Protein AF-A0A5C6SFM3-F1 (afdb_monomer_lite)

Secondary structure (DSSP, 8-state):
-PPPP--------HHHHHHHHHHTT-----------------------SS-HHHHHHHHHHHHHHHHHHT--TTGGG-HHHHHHHHHH-HHHHHHS--SHHHHHHHHHHHHHHHHHHHHHHHHH-SSPPPPP---

Organism: Fusarium oxysporum f. sp. cubense (NCBI:txid61366)

pLDDT: mean 79.09, std 18.65, range [34.69, 97.44]

Foldseek 3Di:
DDDDDDDDDDDDDPVVVVVVVVVVVDDDDDDDDDDPPPDPPDPPPPDQPDDPVNLLVVLVVVLVVCVVVVHQLCPCVDPVNLVVVCVVPVSSSVSQPSHSVSNVVSVVVVVVVVVVVVVVVVVPDPDDDDDDDDD

Structure (mmCIF, N/CA/C/O backbone):
data_AF-A0A5C6SFM3-F1
#
_entry.id   AF-A0A5C6SFM3-F1
#
loop_
_atom_site.group_PDB
_atom_site.id
_atom_site.type_symbol
_atom_site.label_atom_id
_atom_site.label_alt_id
_atom_site.label_comp_id
_atom_site.label_asym_id
_atom_site.label_entity_id
_atom_site.label_seq_id
_atom_site.pdbx_PDB_ins_code
_atom_site.Cartn_x
_atom_site.Cartn_y
_atom_site.Cartn_z
_atom_site.occupancy
_atom_site.B_iso_or_equiv
_atom_site.auth_seq_id
_atom_site.auth_comp_id
_atom_site.auth_asym_id
_atom_site.auth_atom_id
_atom_site.pdbx_PDB_model_num
ATOM 1 N N . GLY A 1 1 ? 65.858 -1.683 42.521 1.00 52.47 1 GLY A N 1
ATOM 2 C CA . GLY A 1 1 ? 65.578 -1.361 41.111 1.00 52.47 1 GLY A CA 1
ATOM 3 C C . GLY A 1 1 ? 64.883 -0.024 41.072 1.00 52.47 1 GLY A C 1
ATOM 4 O O . GLY A 1 1 ? 63.931 0.146 41.820 1.00 52.47 1 GLY A O 1
ATOM 5 N N . GLN A 1 2 ? 65.410 0.934 40.312 1.00 49.50 2 GLN A N 1
ATOM 6 C CA . GLN A 1 2 ? 64.756 2.230 40.102 1.00 49.50 2 GLN A CA 1
ATOM 7 C C . GLN A 1 2 ? 63.656 2.111 39.032 1.00 49.50 2 GLN A C 1
ATOM 9 O O . GLN A 1 2 ? 63.762 1.231 38.178 1.00 49.50 2 GLN A O 1
ATOM 14 N N . PRO A 1 3 ? 62.614 2.961 39.063 1.00 57.50 3 PRO A N 1
ATOM 15 C CA . PRO A 1 3 ? 61.605 2.991 38.013 1.00 57.50 3 PRO A CA 1
ATOM 16 C C . PRO A 1 3 ? 62.142 3.745 36.786 1.00 57.50 3 PRO A C 1
ATOM 18 O O . PRO A 1 3 ? 62.547 4.901 36.897 1.00 57.50 3 PRO A O 1
ATOM 21 N N . GLU A 1 4 ? 62.142 3.096 35.620 1.00 62.97 4 GLU A N 1
ATOM 22 C CA . GLU A 1 4 ? 62.353 3.765 34.332 1.00 62.97 4 GLU A CA 1
ATOM 23 C C . GLU A 1 4 ? 61.055 4.446 33.886 1.00 62.97 4 GLU A C 1
ATOM 25 O O . GLU A 1 4 ? 59.983 3.838 33.876 1.00 62.97 4 GLU A O 1
ATOM 30 N N . PHE A 1 5 ? 61.149 5.721 33.512 1.00 66.62 5 PHE A N 1
ATOM 31 C CA . PHE A 1 5 ? 60.044 6.458 32.912 1.00 66.62 5 PHE A CA 1
ATOM 32 C C . PHE A 1 5 ? 60.119 6.333 31.390 1.00 66.62 5 PHE A C 1
ATOM 34 O O . PHE A 1 5 ? 61.117 6.712 30.781 1.00 66.62 5 PHE A O 1
ATOM 41 N N . PHE A 1 6 ? 59.046 5.843 30.770 1.00 68.88 6 PHE A N 1
ATOM 42 C CA . PHE A 1 6 ? 58.914 5.828 29.317 1.00 68.88 6 PHE A CA 1
ATOM 43 C C . PHE A 1 6 ? 58.485 7.211 28.820 1.00 68.88 6 PHE A C 1
ATOM 45 O O . PHE A 1 6 ? 57.385 7.682 29.115 1.00 68.88 6 PHE A O 1
ATOM 52 N N . THR A 1 7 ? 59.349 7.865 28.050 1.00 62.75 7 THR A N 1
ATOM 53 C CA . THR A 1 7 ? 59.036 9.104 27.333 1.00 62.75 7 THR A CA 1
ATOM 54 C C . THR A 1 7 ? 58.326 8.778 26.022 1.00 62.75 7 THR A C 1
ATOM 56 O O . THR A 1 7 ? 58.901 8.187 25.111 1.00 62.75 7 THR A O 1
ATOM 59 N N . ALA A 1 8 ? 57.061 9.182 25.906 1.00 62.22 8 ALA A N 1
ATOM 60 C CA . ALA A 1 8 ? 56.342 9.149 24.638 1.00 62.22 8 ALA A CA 1
ATOM 61 C C . ALA A 1 8 ? 56.756 10.358 23.783 1.00 62.22 8 ALA A C 1
ATOM 63 O O . ALA A 1 8 ? 56.527 11.506 24.165 1.00 62.22 8 ALA A O 1
ATOM 64 N N . ALA A 1 9 ? 57.369 10.104 22.626 1.00 63.47 9 ALA A N 1
ATOM 65 C CA . ALA A 1 9 ? 57.640 11.131 21.626 1.00 63.47 9 ALA A CA 1
ATOM 66 C C . ALA A 1 9 ? 56.370 11.394 20.803 1.00 63.47 9 ALA A C 1
ATOM 68 O O . ALA A 1 9 ? 55.788 10.469 20.235 1.00 63.47 9 ALA A O 1
ATOM 69 N N . ALA A 1 10 ? 55.935 12.654 20.739 1.00 60.00 10 ALA A N 1
ATOM 70 C CA . ALA A 1 10 ? 54.785 13.051 19.938 1.00 60.00 10 ALA A CA 1
ATOM 71 C C . ALA A 1 10 ? 55.095 12.862 18.444 1.00 60.00 10 ALA A C 1
ATOM 73 O O . ALA A 1 10 ? 55.944 13.550 17.877 1.00 60.00 10 ALA A O 1
ATOM 74 N N . THR A 1 11 ? 54.406 11.924 17.797 1.00 67.81 11 THR A N 1
ATOM 75 C CA . THR A 1 11 ? 54.419 11.801 16.340 1.00 67.81 11 THR A CA 1
ATOM 76 C C . THR A 1 11 ? 53.655 12.980 15.740 1.00 67.81 11 THR A C 1
ATOM 78 O O . THR A 1 11 ? 52.544 13.266 16.177 1.00 67.81 11 THR A O 1
ATOM 81 N N . SER A 1 12 ? 54.295 13.654 14.781 1.00 64.31 12 SER A N 1
ATOM 82 C CA . SER A 1 12 ? 53.853 14.808 13.980 1.00 64.31 12 SER A CA 1
ATOM 83 C C . SER A 1 12 ? 52.350 15.145 14.012 1.00 64.31 12 SER A C 1
ATOM 85 O O . SER A 1 12 ? 51.487 14.303 13.762 1.00 64.31 12 SER A O 1
ATOM 87 N N . SER A 1 13 ? 52.055 16.420 14.281 1.00 63.88 13 SER A N 1
ATOM 88 C CA . SER A 1 13 ? 50.698 16.967 14.339 1.00 63.88 13 SER A CA 1
ATOM 89 C C . SER A 1 13 ? 50.011 16.911 12.972 1.00 63.88 13 SER A C 1
ATOM 91 O O . SER A 1 13 ? 50.638 17.110 11.932 1.00 63.88 13 SER A O 1
ATOM 93 N N . ALA A 1 14 ? 48.686 16.738 12.957 1.00 59.22 14 ALA A N 1
ATOM 94 C CA . ALA A 1 14 ? 47.879 16.790 11.734 1.00 59.22 14 ALA A CA 1
ATOM 95 C C . ALA A 1 14 ? 48.112 18.081 10.919 1.00 59.22 14 ALA A C 1
ATOM 97 O O . ALA A 1 14 ? 48.037 18.065 9.692 1.00 59.22 14 ALA A O 1
ATOM 98 N N . ALA A 1 15 ? 48.450 19.186 11.591 1.00 63.50 15 ALA A N 1
ATOM 99 C CA . ALA A 1 15 ? 48.779 20.454 10.946 1.00 63.50 15 ALA A CA 1
ATOM 100 C C . ALA A 1 15 ? 50.072 20.390 10.109 1.00 63.50 15 ALA A C 1
ATOM 102 O O . ALA A 1 15 ? 50.134 21.006 9.046 1.00 63.50 15 ALA A O 1
ATOM 103 N N . ASP A 1 16 ? 51.072 19.622 10.544 1.00 65.00 16 ASP A N 1
ATOM 104 C CA . ASP A 1 16 ? 52.325 19.437 9.800 1.00 65.00 16 ASP A CA 1
ATOM 105 C C . ASP A 1 16 ? 52.098 18.552 8.570 1.00 65.00 16 ASP A C 1
ATOM 107 O O . ASP A 1 16 ? 52.638 18.810 7.494 1.00 65.00 16 ASP A O 1
ATOM 111 N N . HIS A 1 17 ? 51.218 17.553 8.694 1.00 61.62 17 HIS A N 1
ATOM 112 C CA . HIS A 1 17 ? 50.802 16.716 7.571 1.00 61.62 17 HIS A CA 1
ATOM 113 C C . HIS A 1 17 ? 50.081 17.522 6.480 1.00 61.62 17 HIS A C 1
ATOM 115 O O . HIS A 1 17 ? 50.321 17.301 5.294 1.00 61.62 17 HIS A O 1
ATOM 121 N N . LEU A 1 18 ? 49.237 18.484 6.870 1.00 68.56 18 LEU A N 1
ATOM 122 C CA . LEU A 1 18 ? 48.566 19.394 5.937 1.00 68.56 18 LEU A CA 1
ATOM 123 C C . LEU A 1 18 ? 49.549 20.358 5.263 1.00 68.56 18 LEU A C 1
ATOM 125 O O . LEU A 1 18 ? 49.432 20.605 4.062 1.00 68.56 18 LEU A O 1
ATOM 129 N N . ARG A 1 19 ? 50.541 20.863 6.009 1.00 66.00 19 ARG A N 1
ATOM 130 C CA . ARG A 1 19 ? 51.577 21.75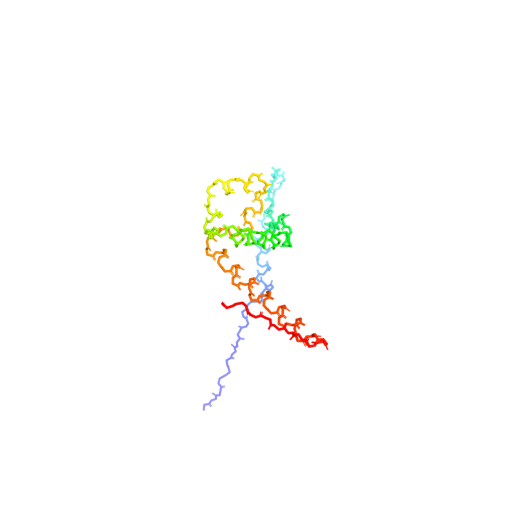1 5.464 1.00 66.00 19 ARG A CA 1
ATOM 131 C C . ARG A 1 19 ? 52.446 21.041 4.428 1.00 66.00 19 ARG A C 1
ATOM 133 O O . ARG A 1 19 ? 52.650 21.584 3.350 1.00 66.00 19 ARG A O 1
ATOM 140 N N . LYS A 1 20 ? 52.826 19.784 4.685 1.00 62.25 20 LYS A N 1
ATOM 141 C CA . LYS A 1 20 ? 53.573 18.949 3.730 1.00 62.25 20 LYS A CA 1
ATOM 142 C C . LYS A 1 20 ? 52.827 18.742 2.405 1.00 62.25 20 LYS A C 1
ATOM 144 O O . LYS A 1 20 ? 53.458 18.744 1.353 1.00 62.25 20 LYS A O 1
ATOM 149 N N . ILE A 1 21 ? 51.500 18.588 2.439 1.00 62.50 21 ILE A N 1
ATOM 150 C CA . ILE A 1 21 ? 50.684 18.450 1.219 1.00 62.50 21 ILE A CA 1
ATOM 151 C C . ILE A 1 21 ? 50.720 19.752 0.406 1.00 62.50 21 ILE A C 1
ATOM 153 O O . ILE A 1 21 ? 50.940 19.716 -0.805 1.00 62.50 21 ILE A O 1
ATOM 157 N N . PHE A 1 22 ? 50.579 20.904 1.065 1.00 57.00 22 PHE A N 1
ATOM 158 C CA . PHE A 1 22 ? 50.581 22.201 0.385 1.00 57.00 22 PHE A CA 1
ATOM 159 C C . PHE A 1 22 ? 51.966 22.625 -0.124 1.00 57.00 22 PHE A C 1
ATOM 161 O O . PHE A 1 22 ? 52.074 23.075 -1.260 1.00 57.00 22 PHE A O 1
ATOM 168 N N . GLU A 1 23 ? 53.030 22.425 0.654 1.00 52.78 23 GLU A N 1
ATOM 169 C CA . GLU A 1 23 ? 54.399 22.787 0.253 1.00 52.78 23 GLU A CA 1
ATOM 170 C C . GLU A 1 23 ? 54.939 21.873 -0.858 1.00 52.78 23 GLU A C 1
ATOM 172 O O . GLU A 1 23 ? 55.652 22.341 -1.741 1.00 52.78 23 GLU A O 1
ATOM 177 N N . SER A 1 24 ? 54.519 20.599 -0.912 1.00 51.88 24 SER A N 1
ATOM 178 C CA . SER A 1 24 ? 54.851 19.711 -2.044 1.00 51.88 24 SER A CA 1
ATOM 179 C C . SER A 1 24 ? 54.226 20.139 -3.380 1.00 51.88 24 SER A C 1
ATOM 181 O O . SER A 1 24 ? 54.611 19.623 -4.426 1.00 51.88 24 SER A O 1
ATOM 183 N N . SER A 1 25 ? 53.289 21.093 -3.352 1.00 54.66 25 SER A N 1
ATOM 184 C CA . SER A 1 25 ? 52.603 21.624 -4.535 1.00 54.66 25 SER A CA 1
ATOM 185 C C . SER A 1 25 ? 53.220 22.928 -5.057 1.00 54.66 25 SER A C 1
ATOM 187 O O . SER A 1 25 ? 52.735 23.468 -6.048 1.00 54.66 25 SER A O 1
ATOM 189 N N . GLN A 1 26 ? 54.253 23.466 -4.396 1.00 52.69 26 GLN A N 1
ATOM 190 C CA . GLN A 1 26 ? 54.813 24.779 -4.716 1.00 52.69 26 GLN A CA 1
ATOM 191 C C . GLN A 1 26 ? 56.313 24.672 -5.012 1.00 52.69 26 GLN A C 1
ATOM 193 O O . GLN A 1 26 ? 57.168 25.040 -4.213 1.00 52.69 26 GLN A O 1
ATOM 198 N N . GLY A 1 27 ? 56.626 24.142 -6.192 1.00 41.50 27 GLY A N 1
ATOM 199 C CA . GLY A 1 27 ? 57.984 24.088 -6.717 1.00 41.50 27 GLY A CA 1
ATOM 200 C C . GLY A 1 27 ? 57.986 24.002 -8.238 1.00 41.50 27 GLY A C 1
ATOM 201 O O . GLY A 1 27 ? 57.860 22.906 -8.772 1.00 41.50 27 GLY A O 1
ATOM 202 N N . ALA A 1 28 ? 58.153 25.169 -8.871 1.00 38.28 28 ALA A N 1
ATOM 203 C CA . ALA A 1 28 ? 58.719 25.453 -10.199 1.00 38.28 28 ALA A CA 1
ATOM 204 C C . ALA A 1 28 ? 57.827 26.366 -11.062 1.00 38.28 28 ALA A C 1
ATOM 206 O O . ALA A 1 28 ? 56.743 25.991 -11.502 1.00 38.28 28 ALA A O 1
ATOM 207 N N . ASP A 1 29 ? 58.348 27.574 -11.285 1.00 45.06 29 ASP A N 1
ATOM 208 C CA . ASP A 1 29 ? 57.948 28.570 -12.279 1.00 45.06 29 ASP A CA 1
ATOM 209 C C . ASP A 1 29 ? 57.758 27.988 -13.692 1.00 45.06 29 ASP A C 1
ATOM 211 O O . ASP A 1 29 ? 58.561 27.151 -14.113 1.00 45.06 29 ASP A O 1
ATOM 215 N N . THR A 1 30 ? 56.773 28.505 -14.451 1.00 34.69 30 THR A N 1
ATOM 216 C CA . THR A 1 30 ? 56.885 29.071 -15.829 1.00 34.69 30 THR A CA 1
ATOM 217 C C . THR A 1 30 ? 55.530 29.047 -16.582 1.00 34.69 30 THR A C 1
ATOM 219 O O . THR A 1 30 ? 55.049 27.984 -16.951 1.00 34.69 30 THR A O 1
ATOM 222 N N . ASP A 1 31 ? 54.987 30.254 -16.820 1.00 34.69 31 ASP A N 1
ATOM 223 C CA . ASP A 1 31 ? 54.092 30.773 -17.894 1.00 34.69 31 ASP A CA 1
ATOM 224 C C . ASP A 1 31 ? 52.707 30.139 -18.250 1.00 34.69 31 ASP A C 1
ATOM 226 O O . ASP A 1 31 ? 52.524 28.923 -18.209 1.00 34.69 31 ASP A O 1
ATOM 230 N N . PRO A 1 32 ? 51.690 30.959 -18.630 1.00 48.00 32 PRO A N 1
ATOM 231 C CA . PRO A 1 32 ? 50.286 30.564 -18.691 1.00 48.00 32 PRO A CA 1
ATOM 232 C C . PRO A 1 32 ? 49.900 30.034 -20.077 1.00 48.00 32 PRO A C 1
ATOM 234 O O . PRO A 1 32 ? 49.720 30.796 -21.025 1.00 48.00 32 PRO A O 1
ATOM 237 N N . SER A 1 33 ? 49.681 28.725 -20.185 1.00 38.22 33 SER A N 1
ATOM 238 C CA . SER A 1 33 ? 49.010 28.134 -21.344 1.00 38.22 33 SER A CA 1
ATOM 239 C C . SER A 1 33 ? 47.623 27.653 -20.947 1.00 38.22 33 SER A C 1
ATOM 241 O O . SER A 1 33 ? 47.442 26.898 -19.997 1.00 38.22 33 SER A O 1
ATOM 243 N N . THR A 1 34 ? 46.652 28.156 -21.694 1.00 49.81 34 THR A N 1
ATOM 244 C CA . THR A 1 34 ? 45.222 27.884 -21.657 1.00 49.81 34 THR A CA 1
ATOM 245 C C . THR A 1 34 ? 44.944 26.385 -21.592 1.00 49.81 34 THR A C 1
ATOM 247 O O . THR A 1 34 ? 45.192 25.679 -22.564 1.00 49.81 34 THR A O 1
ATOM 250 N N . ASP A 1 35 ? 44.392 25.903 -20.481 1.00 37.75 35 ASP A N 1
ATOM 251 C CA . ASP A 1 35 ? 43.637 24.655 -20.500 1.00 37.75 35 ASP A CA 1
ATOM 252 C C . ASP A 1 35 ? 42.536 24.704 -19.439 1.00 37.75 35 ASP A C 1
ATOM 254 O O . ASP A 1 35 ? 42.784 24.899 -18.244 1.00 37.75 35 ASP A O 1
ATOM 258 N N . GLU A 1 36 ? 41.298 24.590 -19.913 1.00 49.78 36 GLU A N 1
ATOM 259 C CA . GLU A 1 36 ? 40.065 24.502 -19.134 1.00 49.78 36 GLU A CA 1
ATOM 260 C C . GLU A 1 36 ? 40.107 23.211 -18.305 1.00 49.78 36 GLU A C 1
ATOM 262 O O . GLU A 1 36 ? 39.493 22.200 -18.637 1.00 49.78 36 GLU A O 1
ATOM 267 N N . THR A 1 37 ? 40.875 23.221 -17.215 1.00 46.78 37 THR A N 1
ATOM 268 C CA . THR A 1 37 ? 40.974 22.073 -16.318 1.00 46.78 37 THR A CA 1
ATOM 269 C C . THR A 1 37 ? 39.642 21.934 -15.591 1.00 46.78 37 THR A C 1
ATOM 271 O O . THR A 1 37 ? 39.342 22.666 -14.640 1.00 46.78 37 THR A O 1
ATOM 274 N N . GLU A 1 38 ? 38.827 20.993 -16.073 1.00 50.75 38 GLU A N 1
ATOM 275 C CA . GLU A 1 38 ? 37.598 20.522 -15.449 1.00 50.75 38 GLU A CA 1
ATOM 276 C C . GLU A 1 38 ? 37.826 20.295 -13.953 1.00 50.75 38 GLU A C 1
ATOM 278 O O . GLU A 1 38 ? 38.375 19.289 -13.501 1.00 50.75 38 GLU A O 1
ATOM 283 N N . ARG A 1 39 ? 37.360 21.251 -13.146 1.00 55.56 39 ARG A N 1
ATOM 284 C CA . ARG A 1 39 ? 37.243 21.058 -11.704 1.00 55.56 39 ARG A CA 1
ATOM 285 C C . ARG A 1 39 ? 36.366 19.823 -11.488 1.00 55.56 39 ARG A C 1
ATOM 287 O O . ARG A 1 39 ? 35.266 19.787 -12.052 1.00 55.56 39 ARG A O 1
ATOM 294 N N . PRO A 1 40 ? 36.765 18.851 -10.649 1.00 50.00 40 PRO A N 1
ATOM 295 C CA . PRO A 1 40 ? 35.921 17.708 -10.347 1.00 50.00 40 PRO A CA 1
ATOM 296 C C . PRO A 1 40 ? 34.638 18.228 -9.696 1.00 50.00 40 PRO A C 1
ATOM 298 O O . PRO A 1 40 ? 34.614 18.633 -8.530 1.00 50.00 40 PRO A O 1
ATOM 301 N N . LYS A 1 41 ? 33.558 18.279 -10.487 1.00 54.56 41 LYS A N 1
ATOM 302 C CA . LYS A 1 41 ? 32.221 18.637 -10.020 1.00 54.56 41 LYS A CA 1
ATOM 303 C C . LYS A 1 41 ? 31.891 17.676 -8.887 1.00 54.56 41 LYS A C 1
ATOM 305 O O . LYS A 1 41 ? 31.725 16.477 -9.107 1.00 54.56 41 LYS A O 1
ATOM 310 N N . ARG A 1 42 ? 31.811 18.207 -7.661 1.00 60.09 42 ARG A N 1
ATOM 311 C CA . ARG A 1 42 ? 31.281 17.489 -6.496 1.0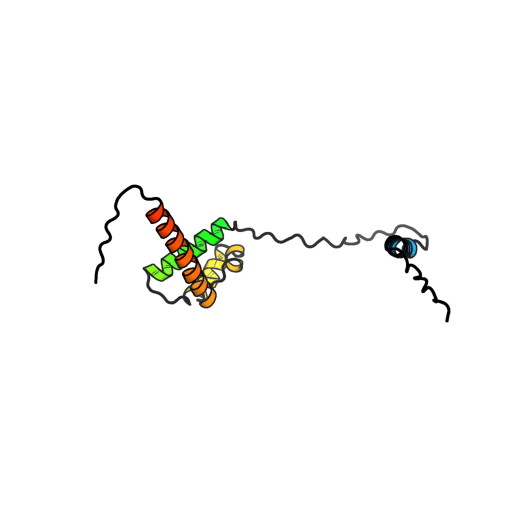0 60.09 42 ARG A CA 1
ATOM 312 C C . ARG A 1 42 ? 30.011 16.765 -6.940 1.00 60.09 42 ARG A C 1
ATOM 314 O O . ARG A 1 42 ? 29.114 17.413 -7.481 1.00 60.09 42 ARG A O 1
ATOM 321 N N . ARG A 1 43 ? 29.944 15.442 -6.740 1.00 54.41 43 ARG A N 1
ATOM 322 C CA . ARG A 1 43 ? 28.730 14.654 -6.995 1.00 54.41 43 ARG A CA 1
ATOM 323 C C . ARG A 1 43 ? 27.585 15.321 -6.233 1.00 54.41 43 ARG A C 1
ATOM 325 O O . ARG A 1 43 ? 27.540 15.253 -5.007 1.00 54.41 43 ARG A O 1
ATOM 332 N N . ARG A 1 44 ? 26.703 16.028 -6.948 1.00 58.78 44 ARG A N 1
ATOM 333 C CA . ARG A 1 44 ? 25.474 16.571 -6.361 1.00 58.78 44 ARG A CA 1
ATOM 334 C C . ARG A 1 44 ? 24.699 15.375 -5.821 1.00 58.78 44 ARG A C 1
ATOM 336 O O . ARG A 1 44 ? 24.556 14.381 -6.532 1.00 58.78 44 ARG A O 1
ATOM 343 N N . LEU A 1 45 ? 24.230 15.459 -4.575 1.00 57.78 45 LEU A N 1
ATOM 344 C CA . LEU A 1 45 ? 23.236 14.516 -4.075 1.00 57.78 45 LEU A CA 1
ATOM 345 C C . LEU A 1 45 ? 22.059 14.555 -5.053 1.00 57.78 45 LEU A C 1
ATOM 347 O O . LEU A 1 45 ? 21.396 15.586 -5.171 1.00 57.78 45 LEU A O 1
ATOM 351 N N . GLN A 1 46 ? 21.852 13.461 -5.783 1.00 59.16 46 GLN A N 1
ATOM 352 C CA . GLN A 1 46 ? 20.679 13.264 -6.625 1.00 59.16 46 GLN A CA 1
ATOM 353 C C . GLN A 1 46 ? 19.484 13.119 -5.679 1.00 59.16 46 GLN A C 1
ATOM 355 O O . GLN A 1 46 ? 19.159 12.023 -5.227 1.00 59.16 46 GLN A O 1
ATOM 360 N N . TYR A 1 47 ? 18.889 14.244 -5.287 1.00 58.38 47 TYR A N 1
ATOM 361 C CA . TYR A 1 47 ? 17.581 14.220 -4.653 1.00 58.38 47 TYR A CA 1
ATOM 362 C C . TYR A 1 47 ? 16.604 13.660 -5.678 1.00 58.38 47 TYR A C 1
ATOM 364 O O . TYR A 1 47 ? 16.584 14.105 -6.826 1.00 58.38 47 TYR A O 1
ATOM 372 N N . SER A 1 48 ? 15.829 12.655 -5.274 1.00 65.12 48 SER A N 1
ATOM 373 C CA . SER A 1 48 ? 14.775 12.141 -6.135 1.00 65.12 48 SER A CA 1
ATOM 374 C C . SER A 1 48 ? 13.837 13.302 -6.495 1.00 65.12 48 SER A C 1
ATOM 376 O O . SER A 1 48 ? 13.494 14.128 -5.645 1.00 65.12 48 SER A O 1
ATOM 378 N N . ALA A 1 49 ? 13.438 13.383 -7.763 1.00 75.00 49 ALA A N 1
ATOM 379 C CA . ALA A 1 49 ? 12.523 14.423 -8.224 1.00 75.00 49 ALA A CA 1
ATOM 380 C C . ALA A 1 49 ? 11.097 14.242 -7.666 1.00 75.00 49 ALA A C 1
ATOM 382 O O . ALA A 1 49 ? 10.275 15.151 -7.760 1.00 75.00 49 ALA A O 1
ATOM 383 N N . VAL A 1 50 ? 10.787 13.076 -7.081 1.00 83.06 50 VAL A N 1
ATOM 384 C CA . VAL A 1 50 ? 9.435 12.742 -6.618 1.00 83.06 50 VAL A CA 1
ATOM 385 C C . VAL A 1 50 ? 9.355 12.938 -5.103 1.00 83.06 50 VAL A C 1
ATOM 387 O O . VAL A 1 50 ? 10.079 12.281 -4.354 1.00 83.06 50 VAL A O 1
ATOM 390 N N . PRO A 1 51 ? 8.452 13.800 -4.607 1.00 90.25 51 PRO A N 1
ATOM 391 C CA . PRO A 1 51 ? 8.259 13.977 -3.174 1.00 90.25 51 PRO A CA 1
ATOM 392 C C . PRO A 1 51 ? 7.961 12.650 -2.463 1.00 90.25 51 PRO A C 1
ATOM 394 O O . PRO A 1 51 ? 7.122 11.870 -2.916 1.00 90.25 51 PRO A O 1
ATOM 397 N N . ARG A 1 52 ? 8.573 12.415 -1.293 1.00 90.19 52 ARG A N 1
ATOM 398 C CA . ARG A 1 52 ? 8.346 11.187 -0.500 1.00 90.19 52 ARG A CA 1
ATOM 399 C C . ARG A 1 52 ? 6.869 10.944 -0.178 1.00 90.19 52 ARG A C 1
ATOM 401 O O . ARG A 1 52 ? 6.431 9.799 -0.187 1.00 90.19 52 ARG A O 1
ATOM 408 N N . ALA A 1 53 ? 6.102 12.010 0.053 1.00 92.00 53 ALA A N 1
ATOM 409 C CA . ALA A 1 53 ? 4.658 11.928 0.269 1.00 92.00 53 ALA A CA 1
ATOM 410 C C . ALA A 1 53 ? 3.921 11.334 -0.946 1.00 92.00 53 ALA A C 1
ATOM 412 O O . ALA A 1 53 ? 3.041 10.493 -0.785 1.00 92.00 53 ALA A O 1
ATOM 413 N N . ARG A 1 54 ? 4.333 11.701 -2.168 1.00 91.81 54 ARG A N 1
ATOM 414 C CA . ARG A 1 54 ? 3.782 11.143 -3.411 1.00 91.81 54 ARG A CA 1
ATOM 415 C C . ARG A 1 54 ? 4.133 9.661 -3.548 1.00 91.81 54 ARG A C 1
ATOM 417 O O . ARG A 1 54 ? 3.261 8.866 -3.873 1.00 91.81 54 ARG A O 1
ATOM 424 N N . VAL A 1 55 ? 5.369 9.271 -3.228 1.00 92.12 55 VAL A N 1
ATOM 425 C CA . VAL A 1 55 ? 5.782 7.853 -3.211 1.00 92.12 55 VAL A CA 1
ATOM 426 C C . VAL A 1 55 ? 4.955 7.040 -2.210 1.00 92.12 55 VAL A C 1
ATOM 428 O O . VAL A 1 55 ? 4.510 5.943 -2.537 1.00 92.12 55 VAL A O 1
ATOM 431 N N . ALA A 1 56 ? 4.725 7.571 -1.005 1.00 92.44 56 ALA A N 1
ATOM 432 C CA . ALA A 1 56 ? 3.909 6.914 0.016 1.00 92.44 56 ALA A CA 1
ATOM 433 C C . ALA A 1 56 ? 2.454 6.727 -0.445 1.00 92.44 56 ALA A C 1
ATOM 435 O O . ALA A 1 56 ? 1.924 5.623 -0.353 1.00 92.44 56 ALA A O 1
ATOM 436 N N . MET A 1 57 ? 1.851 7.768 -1.025 1.00 94.56 57 MET A N 1
ATOM 437 C CA . MET A 1 57 ? 0.499 7.699 -1.583 1.00 94.56 57 MET A CA 1
ATOM 438 C C . MET A 1 57 ? 0.396 6.656 -2.703 1.00 94.56 57 MET A C 1
ATOM 440 O O . MET A 1 57 ? -0.529 5.851 -2.719 1.00 94.56 57 MET A O 1
ATOM 444 N N . ILE A 1 58 ? 1.367 6.619 -3.618 1.00 94.12 58 ILE A N 1
ATOM 445 C CA . ILE A 1 58 ? 1.384 5.644 -4.718 1.00 94.12 58 ILE A CA 1
ATOM 446 C C . ILE A 1 58 ? 1.503 4.216 -4.186 1.00 94.12 58 ILE A C 1
ATOM 448 O O . ILE A 1 58 ? 0.814 3.323 -4.673 1.00 94.12 58 ILE A O 1
ATOM 452 N N . ARG A 1 59 ? 2.332 3.997 -3.163 1.00 94.25 59 ARG A N 1
ATOM 453 C CA . ARG A 1 59 ? 2.464 2.703 -2.479 1.00 94.25 59 ARG A CA 1
ATOM 454 C C . ARG A 1 59 ? 1.146 2.251 -1.850 1.00 94.25 59 ARG A C 1
ATOM 456 O O . ARG A 1 59 ? 0.739 1.110 -2.056 1.00 94.25 59 ARG A O 1
ATOM 463 N N . GLU A 1 60 ? 0.463 3.147 -1.145 1.00 95.12 60 GLU A N 1
ATOM 464 C CA . GLU A 1 60 ? -0.844 2.870 -0.545 1.00 95.12 60 GLU A CA 1
ATOM 465 C C . GLU A 1 60 ? -1.907 2.541 -1.600 1.00 95.12 60 GLU A C 1
ATOM 467 O O . GLU A 1 60 ? -2.584 1.519 -1.487 1.00 95.12 60 GLU A O 1
ATOM 472 N N . LEU A 1 61 ? -2.007 3.346 -2.661 1.00 95.69 61 LEU A N 1
ATOM 473 C CA . LEU A 1 61 ? -2.941 3.100 -3.763 1.00 95.69 61 LEU A CA 1
ATOM 474 C C . LEU A 1 61 ? -2.654 1.769 -4.468 1.00 95.69 61 LEU A C 1
ATOM 476 O O . LEU A 1 61 ? -3.579 1.026 -4.789 1.00 95.69 61 LEU A O 1
ATOM 480 N N . SER A 1 62 ? -1.376 1.442 -4.664 1.00 94.69 62 SER A N 1
ATOM 481 C CA . SER A 1 62 ? -0.950 0.184 -5.283 1.00 94.69 62 SER A CA 1
ATOM 482 C C . SER A 1 62 ? -1.394 -1.025 -4.461 1.00 94.69 62 SER A C 1
ATOM 484 O O . SER A 1 62 ? -1.900 -1.995 -5.019 1.00 94.69 62 SER A O 1
ATOM 486 N N . LEU A 1 63 ? -1.264 -0.973 -3.132 1.00 95.69 63 LEU A N 1
ATOM 487 C CA . LEU A 1 63 ? -1.786 -2.030 -2.262 1.00 95.69 63 LEU A CA 1
ATOM 488 C C . LEU A 1 63 ? -3.310 -2.088 -2.252 1.00 95.69 63 LEU A C 1
ATOM 490 O O . LEU A 1 63 ? -3.867 -3.182 -2.306 1.00 95.69 63 LEU A O 1
ATOM 494 N N . GLY A 1 64 ? -3.980 -0.933 -2.224 1.00 95.88 64 GLY A N 1
ATOM 495 C CA . GLY A 1 64 ? -5.436 -0.862 -2.322 1.00 95.88 64 GLY A CA 1
ATOM 496 C C . GLY A 1 64 ? -5.956 -1.557 -3.581 1.00 95.88 64 GLY A C 1
ATOM 497 O O . GLY A 1 64 ? -6.898 -2.343 -3.503 1.00 95.88 64 GLY A O 1
ATOM 498 N N . LEU A 1 65 ? -5.285 -1.352 -4.720 1.00 95.94 65 LEU A N 1
ATOM 499 C CA . LEU A 1 65 ? -5.602 -2.034 -5.972 1.00 95.94 65 LEU A CA 1
ATOM 500 C C . LEU A 1 65 ? -5.461 -3.556 -5.846 1.00 95.94 65 LEU A C 1
ATOM 502 O O . LEU A 1 65 ? -6.388 -4.277 -6.216 1.00 95.94 65 LEU A O 1
ATOM 506 N N . LEU A 1 66 ? -4.333 -4.040 -5.312 1.00 95.56 66 LEU A N 1
ATOM 507 C CA . LEU A 1 66 ? -4.077 -5.477 -5.148 1.00 95.56 66 LEU A CA 1
ATOM 508 C C . LEU A 1 66 ? -5.153 -6.153 -4.293 1.00 95.56 66 LEU A C 1
ATOM 510 O O . LEU A 1 66 ? -5.656 -7.210 -4.664 1.00 95.56 66 LEU A O 1
ATOM 514 N N . ILE A 1 67 ? -5.514 -5.524 -3.171 1.00 94.31 67 ILE A N 1
ATOM 515 C CA . ILE A 1 67 ? -6.504 -6.046 -2.222 1.00 94.31 67 ILE A CA 1
ATOM 516 C C . ILE A 1 67 ? -7.897 -6.042 -2.853 1.00 94.31 67 ILE A C 1
ATOM 518 O O . ILE A 1 67 ? -8.583 -7.058 -2.827 1.00 94.31 67 ILE A O 1
ATOM 522 N N . ASN A 1 68 ? -8.303 -4.922 -3.457 1.00 96.69 68 ASN A N 1
ATOM 523 C CA . ASN A 1 68 ? -9.642 -4.768 -4.025 1.00 96.69 68 ASN A CA 1
ATOM 524 C C . ASN A 1 68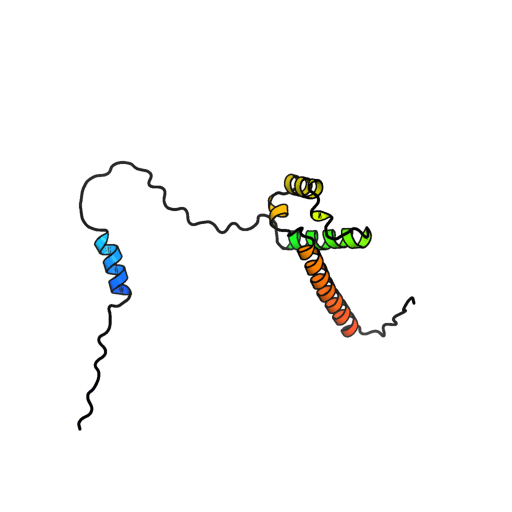 ? -9.890 -5.698 -5.222 1.00 96.69 68 ASN A C 1
ATOM 526 O O . ASN A 1 68 ? -10.999 -6.180 -5.419 1.00 96.69 68 ASN A O 1
ATOM 530 N N . THR A 1 69 ? -8.860 -5.938 -6.034 1.00 96.38 69 THR A N 1
ATOM 531 C CA . THR A 1 69 ? -8.962 -6.794 -7.232 1.00 96.38 69 THR A CA 1
ATOM 532 C C . THR A 1 69 ? -8.572 -8.248 -6.978 1.00 96.38 69 THR A C 1
ATOM 534 O O . THR A 1 69 ? -8.738 -9.081 -7.866 1.00 96.38 69 THR A O 1
ATOM 537 N N . ASN A 1 70 ? -8.079 -8.563 -5.776 1.00 95.12 70 ASN A N 1
ATOM 538 C CA . ASN A 1 70 ? -7.592 -9.883 -5.383 1.00 95.12 70 ASN A CA 1
ATOM 539 C C . ASN A 1 70 ? -6.567 -10.476 -6.373 1.00 95.12 70 ASN A C 1
ATOM 541 O O . ASN A 1 70 ? -6.638 -11.648 -6.750 1.00 95.12 70 ASN A O 1
ATOM 545 N N . VAL A 1 71 ? -5.612 -9.656 -6.823 1.00 94.69 71 VAL A N 1
ATOM 546 C CA . VAL A 1 71 ? -4.540 -10.094 -7.732 1.00 94.69 71 VAL A CA 1
ATOM 547 C C . VAL A 1 71 ? -3.234 -10.370 -6.972 1.00 94.69 71 VAL A C 1
ATOM 549 O O . VAL A 1 71 ? -2.988 -9.787 -5.911 1.00 94.69 71 VAL A O 1
ATOM 552 N N . PRO A 1 72 ? -2.345 -11.237 -7.496 1.00 95.06 72 PRO A N 1
ATOM 553 C CA . PRO A 1 72 ? -1.077 -11.540 -6.839 1.00 95.06 72 PRO A CA 1
ATOM 554 C C . PRO A 1 72 ? -0.170 -10.312 -6.684 1.00 95.06 72 PRO A C 1
ATOM 556 O O . PRO A 1 72 ? -0.086 -9.467 -7.570 1.00 95.06 72 PRO A O 1
ATOM 559 N N . PHE A 1 73 ? 0.646 -10.273 -5.625 1.00 93.94 73 PHE A N 1
ATOM 560 C CA . PHE A 1 73 ? 1.642 -9.206 -5.406 1.00 93.94 73 PHE A CA 1
ATOM 561 C C . PHE A 1 73 ? 2.722 -9.104 -6.494 1.00 93.94 73 PHE A C 1
ATOM 563 O O . PHE A 1 73 ? 3.453 -8.119 -6.544 1.00 93.94 73 PHE A O 1
ATOM 570 N N . SER A 1 74 ? 2.845 -10.111 -7.360 1.00 94.56 74 SER A N 1
ATOM 571 C CA . SER A 1 74 ? 3.697 -10.057 -8.550 1.00 94.56 74 SER A CA 1
ATOM 572 C C . SER A 1 74 ? 3.097 -9.241 -9.698 1.00 94.56 74 SER A C 1
ATOM 574 O O . SER A 1 74 ? 3.777 -9.072 -10.701 1.00 94.56 74 SER A O 1
ATOM 576 N N . PHE A 1 75 ? 1.870 -8.720 -9.573 1.00 94.56 75 PHE A N 1
ATOM 577 C CA . PHE A 1 75 ? 1.199 -7.914 -10.600 1.00 94.56 75 PHE A CA 1
ATOM 578 C C . PHE A 1 75 ? 2.083 -6.771 -11.128 1.00 94.56 75 PHE A C 1
ATOM 580 O O . PHE A 1 75 ? 2.227 -6.601 -12.331 1.00 94.56 75 PHE A O 1
ATOM 587 N N . PHE A 1 76 ? 2.774 -6.052 -10.240 1.00 93.44 76 PHE A N 1
ATOM 588 C CA . PHE A 1 76 ? 3.652 -4.937 -10.622 1.00 93.44 76 PHE A CA 1
ATOM 589 C C . PHE A 1 76 ? 5.019 -5.364 -11.185 1.00 93.44 76 PHE A C 1
ATOM 591 O O . PHE A 1 76 ? 5.817 -4.529 -11.604 1.00 93.44 76 PHE A O 1
ATOM 598 N N . SER A 1 77 ? 5.314 -6.665 -11.183 1.00 91.50 77 SER A N 1
ATOM 599 C CA . SER A 1 77 ? 6.492 -7.221 -11.858 1.00 91.50 77 SER A CA 1
ATOM 600 C C . SER A 1 77 ? 6.237 -7.492 -13.346 1.00 91.50 77 SER A C 1
ATOM 602 O O . SER A 1 77 ? 7.160 -7.897 -14.045 1.00 91.50 77 SER A O 1
ATOM 604 N N . ASP A 1 78 ? 5.007 -7.278 -13.823 1.00 94.19 78 ASP A N 1
ATOM 605 C CA . ASP A 1 78 ? 4.665 -7.378 -15.236 1.00 94.19 78 ASP A CA 1
ATOM 606 C C . ASP A 1 78 ? 5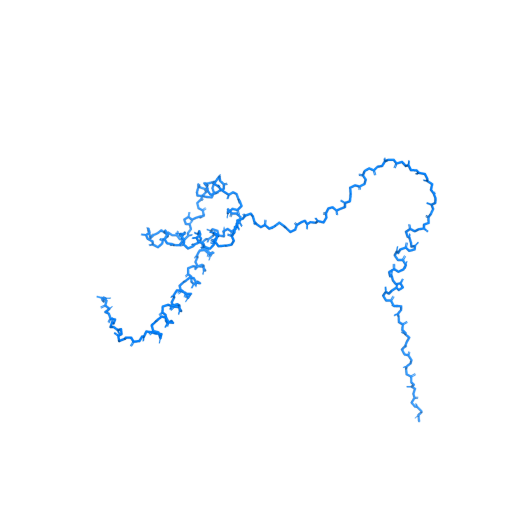.444 -6.356 -16.083 1.00 94.19 78 ASP A C 1
ATOM 608 O O . ASP A 1 78 ? 5.598 -5.189 -15.710 1.00 94.19 78 ASP A O 1
ATOM 612 N N . ILE A 1 79 ? 5.931 -6.801 -17.243 1.00 94.06 79 ILE A N 1
ATOM 613 C CA . ILE A 1 79 ? 6.776 -5.983 -18.119 1.00 94.06 79 ILE A CA 1
ATOM 614 C C . ILE A 1 79 ? 5.990 -4.789 -18.667 1.00 94.06 79 ILE A C 1
ATOM 616 O O . ILE A 1 79 ? 6.531 -3.687 -18.729 1.00 94.06 79 ILE A O 1
ATOM 620 N N . PHE A 1 80 ? 4.718 -4.965 -19.031 1.00 94.88 80 PHE A N 1
ATOM 621 C CA . PHE A 1 80 ? 3.903 -3.868 -19.548 1.00 94.88 80 PHE A CA 1
ATOM 622 C C . PHE A 1 80 ? 3.610 -2.842 -18.461 1.00 94.88 80 PHE A C 1
ATOM 624 O O . PHE A 1 80 ? 3.683 -1.644 -18.729 1.00 94.88 80 PHE A O 1
ATOM 631 N N . PHE A 1 81 ? 3.360 -3.282 -17.227 1.00 92.75 81 PHE A N 1
ATOM 632 C CA . PHE A 1 81 ? 3.219 -2.366 -16.096 1.00 92.75 81 PHE A CA 1
ATOM 633 C C . PHE A 1 81 ? 4.504 -1.561 -15.838 1.00 92.75 81 PHE A C 1
ATOM 635 O O . PHE A 1 81 ? 4.452 -0.340 -15.663 1.00 92.75 81 PHE A O 1
ATOM 642 N N . GLN A 1 82 ? 5.670 -2.212 -15.848 1.00 92.06 82 GLN A N 1
ATOM 643 C CA . GLN A 1 82 ? 6.951 -1.525 -15.653 1.00 92.06 82 GLN A CA 1
ATOM 644 C C . GLN A 1 82 ? 7.236 -0.520 -16.772 1.00 92.06 82 GLN A C 1
ATOM 646 O O . GLN A 1 82 ? 7.642 0.607 -16.503 1.00 92.06 82 GLN A O 1
ATOM 651 N N . GLN A 1 83 ? 6.957 -0.884 -18.023 1.00 94.06 83 GLN A N 1
ATOM 652 C CA . GLN A 1 83 ? 7.088 0.040 -19.149 1.00 94.06 83 GLN A CA 1
ATOM 653 C C . GLN A 1 83 ? 6.104 1.209 -19.030 1.00 94.06 83 GLN A C 1
ATOM 655 O O . GLN A 1 83 ? 6.503 2.357 -19.194 1.00 94.06 83 GLN A O 1
ATOM 660 N N . LEU A 1 84 ? 4.842 0.952 -18.679 1.00 93.12 84 LEU A N 1
ATOM 661 C CA . LEU A 1 84 ? 3.833 1.996 -18.491 1.00 93.12 84 LEU A CA 1
ATOM 662 C C . LEU A 1 84 ? 4.250 2.995 -17.406 1.00 93.12 84 LEU A C 1
ATOM 664 O O . LEU A 1 84 ? 4.189 4.204 -17.617 1.00 93.12 84 LEU A O 1
ATOM 668 N N . THR A 1 85 ? 4.696 2.501 -16.252 1.00 91.50 85 THR A N 1
ATOM 669 C CA . THR A 1 85 ? 5.143 3.364 -15.151 1.00 91.50 85 THR A CA 1
ATOM 670 C C . THR A 1 85 ? 6.393 4.159 -15.515 1.00 91.50 85 THR A C 1
ATOM 672 O O . THR A 1 85 ? 6.455 5.344 -15.193 1.00 91.50 85 THR A O 1
ATOM 675 N N . TRP A 1 86 ? 7.334 3.560 -16.250 1.00 91.38 86 TRP A N 1
ATOM 676 C CA . TRP A 1 86 ? 8.505 4.260 -16.774 1.00 91.38 86 TRP A CA 1
ATOM 677 C C . TRP A 1 86 ? 8.131 5.396 -17.737 1.00 91.38 86 TRP A C 1
ATOM 679 O O . TRP A 1 86 ? 8.676 6.488 -17.615 1.00 91.38 86 TRP A O 1
ATOM 689 N N . GLN A 1 87 ? 7.174 5.182 -18.651 1.00 93.56 87 GLN A N 1
ATOM 690 C CA . GLN A 1 87 ? 6.717 6.225 -19.585 1.00 93.56 87 GLN A CA 1
ATOM 691 C C . GLN A 1 87 ? 6.010 7.385 -18.870 1.00 93.56 87 GLN A C 1
ATOM 693 O O . GLN A 1 87 ? 6.095 8.528 -19.312 1.00 93.56 87 GLN A O 1
ATOM 698 N N . LEU A 1 88 ? 5.297 7.097 -17.776 1.00 89.81 88 LEU A N 1
ATOM 699 C CA . LEU A 1 88 ? 4.588 8.112 -16.997 1.00 89.81 88 LEU A CA 1
ATOM 700 C C . LEU A 1 88 ? 5.542 8.969 -16.161 1.00 89.81 88 LEU A C 1
ATOM 702 O O . LEU A 1 88 ? 5.403 10.190 -16.125 1.00 89.81 88 LEU A O 1
ATOM 706 N N . ASP A 1 89 ? 6.469 8.334 -15.447 1.00 88.94 89 ASP A N 1
ATOM 707 C CA . ASP A 1 89 ? 7.443 9.016 -14.599 1.00 88.94 89 ASP A CA 1
ATOM 708 C C . ASP A 1 89 ? 8.642 8.080 -14.333 1.00 88.94 89 ASP A C 1
ATOM 710 O O . ASP A 1 89 ? 8.573 7.211 -13.454 1.00 88.94 89 ASP A O 1
ATOM 714 N N . PRO A 1 90 ? 9.770 8.256 -15.049 1.00 88.25 90 PRO A N 1
ATOM 715 C CA . PRO A 1 90 ? 10.962 7.434 -14.847 1.00 88.25 90 PRO A CA 1
ATOM 716 C C . PRO A 1 90 ? 11.488 7.508 -13.409 1.00 88.25 90 PRO A C 1
ATOM 718 O O . PRO A 1 90 ? 11.907 6.505 -12.836 1.00 88.25 90 PRO A O 1
ATOM 721 N N . HIS A 1 91 ? 11.401 8.683 -12.778 1.00 87.25 91 HIS A N 1
ATOM 722 C CA . HIS A 1 91 ? 11.865 8.866 -11.407 1.00 87.25 91 HIS A CA 1
ATOM 723 C C . HIS A 1 91 ? 10.977 8.148 -10.393 1.00 87.25 91 HIS A C 1
ATOM 725 O O . HIS A 1 91 ? 11.458 7.787 -9.317 1.00 87.25 91 HIS A O 1
ATOM 731 N N . LEU A 1 92 ? 9.694 7.952 -10.697 1.00 84.12 92 LEU A N 1
ATOM 732 C CA . LEU A 1 92 ? 8.795 7.157 -9.867 1.00 84.12 92 LEU A CA 1
ATOM 733 C C . LEU A 1 92 ? 9.134 5.668 -9.945 1.00 84.12 92 LEU A C 1
ATOM 7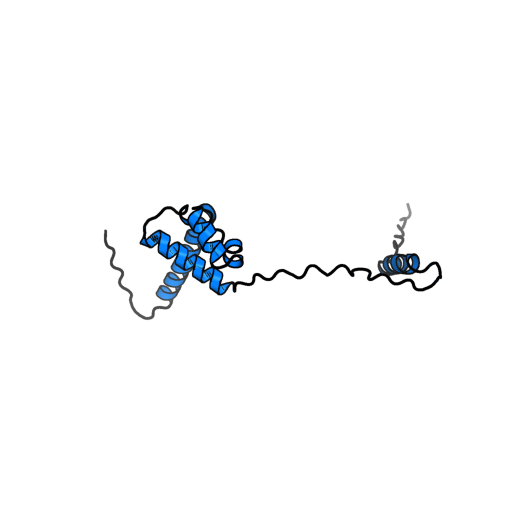35 O O . LEU A 1 92 ? 9.162 5.005 -8.904 1.00 84.12 92 LEU A O 1
ATOM 739 N N . SER A 1 93 ? 9.399 5.170 -11.157 1.00 83.62 93 SER A N 1
ATOM 740 C CA . SER A 1 93 ? 9.778 3.774 -11.398 1.00 83.62 93 SER A CA 1
ATOM 741 C C . SER A 1 93 ? 10.966 3.362 -10.526 1.00 83.62 93 SER A C 1
ATOM 743 O O . SER A 1 93 ? 10.944 2.294 -9.919 1.00 83.62 93 SER A O 1
ATOM 745 N N . ASP A 1 94 ? 11.948 4.250 -10.375 1.00 86.00 94 ASP A N 1
ATOM 746 C CA . ASP A 1 94 ? 13.149 3.991 -9.576 1.00 86.00 94 ASP A CA 1
ATOM 747 C C . ASP A 1 94 ? 12.912 4.055 -8.054 1.00 86.00 94 ASP A C 1
ATOM 749 O O . ASP A 1 94 ? 13.681 3.499 -7.268 1.00 86.00 94 ASP A O 1
ATOM 753 N N . GLN A 1 95 ? 11.864 4.746 -7.599 1.00 87.56 95 GLN A N 1
ATOM 754 C CA . GLN A 1 95 ? 11.625 5.005 -6.171 1.00 87.56 95 GLN A CA 1
ATOM 755 C C . GLN A 1 95 ? 10.691 4.006 -5.496 1.00 87.56 95 GLN A C 1
ATOM 757 O O . GLN A 1 95 ? 10.725 3.827 -4.267 1.00 87.56 95 GLN A O 1
ATOM 762 N N . VAL A 1 96 ? 9.818 3.374 -6.270 1.00 88.56 96 VAL A N 1
ATOM 763 C CA . VAL A 1 96 ? 8.917 2.347 -5.762 1.00 88.56 96 VAL A CA 1
ATOM 764 C C . VAL A 1 96 ? 9.515 0.984 -6.073 1.00 88.56 96 VAL A C 1
ATOM 766 O O . VAL A 1 96 ? 9.719 0.612 -7.220 1.00 88.56 96 VAL A O 1
ATOM 769 N N . SER A 1 97 ? 9.794 0.204 -5.031 1.00 90.31 97 SER A N 1
ATOM 770 C CA . SER A 1 97 ? 10.212 -1.182 -5.213 1.00 90.31 97 SER A CA 1
ATOM 771 C C . SER A 1 97 ? 8.992 -2.041 -5.554 1.00 90.31 97 SER A C 1
ATOM 773 O O . SER A 1 97 ? 8.254 -2.448 -4.662 1.00 90.31 97 SER A O 1
ATOM 775 N N . TRP A 1 98 ? 8.795 -2.331 -6.839 1.00 91.88 98 TRP A N 1
ATOM 776 C CA . TRP A 1 98 ? 7.640 -3.071 -7.377 1.00 91.88 98 TRP A CA 1
ATOM 777 C C . TRP A 1 98 ? 7.694 -4.597 -7.192 1.00 91.88 98 TRP A C 1
ATOM 779 O O . TRP A 1 98 ? 6.827 -5.325 -7.676 1.00 91.88 98 TRP A O 1
ATOM 789 N N . SER A 1 99 ? 8.725 -5.116 -6.520 1.00 92.38 99 SER A N 1
ATOM 790 C CA . SER A 1 99 ? 8.894 -6.561 -6.354 1.00 92.38 99 SER A CA 1
ATOM 791 C C . SER A 1 99 ? 7.799 -7.165 -5.471 1.00 92.38 99 SER A C 1
ATOM 793 O O . SER A 1 99 ? 7.341 -6.540 -4.511 1.00 92.38 99 SER A O 1
ATOM 795 N N . ARG A 1 100 ? 7.464 -8.441 -5.707 1.00 94.62 100 ARG A N 1
ATOM 796 C CA . ARG A 1 100 ? 6.547 -9.216 -4.850 1.00 94.62 100 ARG A CA 1
ATOM 797 C C . ARG A 1 100 ? 6.891 -9.096 -3.359 1.00 94.62 100 ARG A C 1
ATOM 799 O O . ARG A 1 100 ? 6.005 -8.940 -2.525 1.00 94.62 100 ARG A O 1
ATOM 806 N N . GLN A 1 101 ? 8.178 -9.186 -3.019 1.00 95.19 101 GLN A N 1
ATOM 807 C CA . GLN A 1 101 ? 8.643 -9.126 -1.630 1.00 95.19 101 GLN A CA 1
ATOM 808 C C . GLN A 1 101 ? 8.471 -7.729 -1.035 1.00 95.19 101 GLN A C 1
ATOM 810 O O . GLN A 1 101 ? 8.087 -7.593 0.122 1.00 95.19 101 GLN A O 1
ATOM 815 N N . SER A 1 102 ? 8.754 -6.692 -1.822 1.00 93.62 102 SER A N 1
ATOM 816 C CA . SER A 1 102 ? 8.572 -5.301 -1.412 1.00 93.62 102 SER A CA 1
ATOM 817 C C . SER A 1 102 ? 7.102 -4.991 -1.155 1.00 93.62 102 SER A C 1
ATOM 819 O O . SER A 1 102 ? 6.791 -4.416 -0.119 1.00 93.62 102 SER A O 1
ATOM 821 N N . MET A 1 103 ? 6.203 -5.443 -2.033 1.00 94.50 103 MET A N 1
ATOM 822 C CA . MET A 1 103 ? 4.759 -5.275 -1.854 1.00 94.50 103 MET A CA 1
ATOM 823 C C . MET A 1 103 ? 4.233 -6.045 -0.639 1.00 94.50 103 MET A C 1
ATOM 825 O O . MET A 1 103 ? 3.433 -5.507 0.118 1.00 94.50 103 MET A O 1
ATOM 829 N N . SER A 1 104 ? 4.732 -7.262 -0.395 1.00 95.12 104 SER A N 1
ATOM 830 C CA . SER A 1 104 ? 4.382 -8.029 0.807 1.00 95.12 104 SER A CA 1
ATOM 831 C C . SER A 1 104 ? 4.802 -7.307 2.091 1.00 95.12 104 SER A C 1
ATOM 833 O O . SER A 1 104 ? 3.988 -7.151 2.991 1.00 95.12 104 SER A O 1
ATOM 835 N N . ARG A 1 105 ? 6.050 -6.820 2.168 1.00 95.94 105 ARG A N 1
ATOM 836 C CA . ARG A 1 105 ? 6.533 -6.067 3.340 1.00 95.94 105 ARG A CA 1
ATOM 837 C C . ARG A 1 105 ? 5.754 -4.771 3.537 1.00 95.94 105 ARG A C 1
ATOM 839 O O . ARG A 1 105 ? 5.393 -4.436 4.656 1.00 95.94 105 ARG A O 1
ATOM 846 N N . LEU A 1 106 ? 5.468 -4.069 2.442 1.00 94.88 106 LEU A N 1
ATOM 847 C CA . LEU A 1 106 ? 4.672 -2.849 2.472 1.00 94.88 106 LEU A CA 1
ATOM 848 C C . LEU A 1 106 ? 3.272 -3.110 3.043 1.00 94.88 106 LEU A C 1
ATOM 850 O O . LEU A 1 106 ? 2.780 -2.286 3.810 1.00 94.88 106 LEU A O 1
ATOM 854 N N . LEU A 1 107 ? 2.647 -4.243 2.702 1.00 95.94 107 LEU A N 1
ATOM 855 C CA . LEU A 1 107 ? 1.354 -4.627 3.267 1.00 95.94 107 LEU A CA 1
ATOM 856 C C . LEU A 1 107 ? 1.457 -4.847 4.776 1.00 95.94 107 LEU A C 1
ATOM 858 O O . LEU A 1 107 ? 0.636 -4.311 5.517 1.00 95.94 107 LEU A O 1
ATOM 862 N N . ASP A 1 108 ? 2.465 -5.593 5.225 1.00 96.69 108 ASP A N 1
ATOM 863 C CA . ASP A 1 108 ? 2.681 -5.859 6.649 1.00 96.69 108 ASP A CA 1
ATOM 864 C C . ASP A 1 108 ? 2.896 -4.562 7.441 1.00 96.69 108 ASP A C 1
ATOM 866 O O . ASP A 1 108 ? 2.325 -4.384 8.520 1.00 96.69 108 ASP A O 1
ATOM 870 N N . ASP A 1 109 ? 3.702 -3.646 6.903 1.00 95.88 109 ASP A N 1
ATOM 871 C CA . ASP A 1 109 ? 3.984 -2.353 7.523 1.00 95.88 109 ASP A CA 1
ATOM 872 C C . ASP A 1 109 ? 2.724 -1.483 7.573 1.00 95.88 109 ASP A C 1
ATOM 874 O O . ASP A 1 109 ? 2.367 -0.972 8.635 1.00 95.88 109 ASP A O 1
ATOM 878 N N . MET A 1 110 ? 1.989 -1.379 6.461 1.00 94.81 110 MET A N 1
ATOM 879 C CA . MET A 1 110 ? 0.736 -0.624 6.413 1.00 94.81 110 MET A CA 1
ATOM 880 C C . MET A 1 110 ? -0.331 -1.200 7.339 1.00 94.81 110 MET A C 1
ATOM 882 O O . MET A 1 110 ? -1.039 -0.436 7.995 1.00 94.81 110 MET A O 1
ATOM 886 N N . TYR A 1 111 ? -0.448 -2.525 7.416 1.00 96.00 111 TYR A N 1
ATOM 887 C CA . TYR A 1 111 ? -1.367 -3.181 8.336 1.00 96.00 111 TYR A CA 1
ATOM 888 C C . TYR A 1 111 ? -1.036 -2.822 9.783 1.00 96.00 111 TYR A C 1
ATOM 890 O O . TYR A 1 111 ? -1.929 -2.414 10.523 1.00 96.00 111 TYR A O 1
ATOM 898 N N . LYS A 1 112 ? 0.240 -2.908 10.185 1.00 97.12 112 LYS A N 1
ATOM 899 C CA . LYS A 1 112 ? 0.672 -2.518 11.536 1.00 97.12 112 LYS A CA 1
ATOM 900 C C . LYS A 1 112 ? 0.340 -1.058 11.818 1.00 97.12 112 LYS A C 1
ATOM 902 O O . LYS A 1 112 ? -0.330 -0.789 12.807 1.00 97.12 112 LYS A O 1
ATOM 907 N N . THR A 1 113 ? 0.722 -0.144 10.924 1.00 96.12 113 THR A N 1
ATOM 908 C CA . THR A 1 113 ? 0.449 1.289 11.086 1.00 96.12 113 THR A CA 1
ATOM 909 C C . THR A 1 113 ? -1.045 1.569 11.220 1.00 96.12 113 THR A C 1
ATOM 911 O O . THR A 1 113 ? -1.456 2.216 12.178 1.00 96.12 113 THR A O 1
ATOM 914 N N . LYS A 1 114 ? -1.880 1.056 10.307 1.00 94.94 114 LYS A N 1
ATOM 915 C CA . LYS A 1 114 ? -3.331 1.298 10.343 1.00 94.94 114 LYS A CA 1
ATOM 916 C C . LYS A 1 114 ? -3.993 0.653 11.557 1.00 94.94 114 LYS A C 1
ATOM 918 O O . LYS A 1 114 ? -4.863 1.263 12.167 1.00 94.94 114 LYS A O 1
ATOM 923 N N . LYS A 1 115 ? -3.560 -0.545 11.949 1.00 96.62 115 LYS A N 1
ATOM 924 C CA . LYS A 1 115 ? -4.029 -1.205 13.172 1.00 96.62 115 LYS A CA 1
ATOM 925 C C . LYS A 1 115 ? -3.702 -0.375 14.412 1.00 96.62 115 LYS A C 1
ATOM 927 O O . LYS A 1 115 ? -4.559 -0.234 15.278 1.00 96.62 115 LYS A O 1
ATOM 932 N N . ASP A 1 116 ? -2.492 0.170 14.503 1.00 97.44 116 ASP A N 1
ATOM 933 C CA . ASP A 1 116 ? -2.079 0.986 15.645 1.00 97.44 116 ASP A CA 1
ATOM 934 C C . ASP A 1 116 ? -2.838 2.321 15.682 1.00 97.44 116 ASP A C 1
ATOM 936 O O . ASP A 1 116 ? -3.257 2.748 16.754 1.00 97.44 116 ASP A O 1
ATOM 940 N N . MET A 1 117 ? -3.115 2.925 14.519 1.00 95.94 117 MET A N 1
ATOM 941 C CA . MET A 1 117 ? -3.992 4.099 14.414 1.00 95.94 117 MET A CA 1
ATOM 942 C C . MET A 1 117 ? -5.404 3.803 14.926 1.00 95.94 117 MET A C 1
ATOM 944 O O . MET A 1 117 ? -5.899 4.524 15.786 1.00 95.94 117 MET A O 1
ATOM 948 N N . VAL A 1 118 ? -6.027 2.718 14.454 1.00 94.31 118 VAL A N 1
ATOM 949 C CA . VAL A 1 118 ? -7.364 2.307 14.916 1.00 94.31 118 VAL A CA 1
ATOM 950 C C . VAL A 1 118 ? -7.341 2.007 16.413 1.00 94.31 118 VAL A C 1
ATOM 952 O O . VAL A 1 118 ? -8.235 2.412 17.144 1.00 94.31 118 VAL A O 1
ATOM 955 N N . ARG A 1 119 ? -6.299 1.334 16.913 1.00 94.00 119 ARG A N 1
ATOM 956 C CA . ARG A 1 119 ? -6.148 1.054 18.346 1.00 94.00 119 ARG A CA 1
ATOM 957 C C . ARG A 1 119 ? -6.078 2.333 19.179 1.00 94.00 119 ARG A C 1
ATOM 959 O O . ARG A 1 119 ? -6.679 2.375 20.253 1.00 94.00 119 ARG A O 1
ATOM 966 N N . GLN A 1 120 ? -5.340 3.335 18.709 1.00 95.31 120 GLN A N 1
ATOM 967 C CA . GLN A 1 120 ? -5.252 4.636 19.363 1.00 95.31 120 GLN A CA 1
ATOM 968 C C . GLN A 1 120 ? -6.614 5.338 19.359 1.00 95.31 120 GLN A C 1
ATOM 970 O O . GLN A 1 120 ? -7.089 5.736 20.415 1.00 95.31 120 GLN A O 1
ATOM 975 N N . GLU A 1 121 ? -7.290 5.385 18.211 1.00 92.88 121 GLU A N 1
ATOM 976 C CA . GLU A 1 121 ? -8.621 5.987 18.075 1.00 92.88 121 GLU A CA 1
ATOM 977 C C . GLU A 1 121 ? -9.653 5.336 19.009 1.00 92.88 121 GLU A C 1
ATOM 979 O O . GLU A 1 121 ? -10.406 6.027 19.691 1.00 92.88 121 GLU A O 1
ATOM 984 N N . LEU A 1 122 ? -9.638 4.004 19.116 1.00 91.56 122 LEU A N 1
ATOM 985 C CA . LEU A 1 122 ? -10.492 3.264 20.049 1.00 91.56 122 LEU A CA 1
ATOM 986 C C . LEU A 1 122 ? -10.156 3.546 21.521 1.00 91.56 122 LEU A C 1
ATOM 988 O O . LEU A 1 122 ? -11.039 3.447 22.368 1.00 91.56 122 LEU A O 1
ATOM 992 N N . SER A 1 123 ? -8.896 3.858 21.832 1.00 90.94 123 SER A N 1
ATOM 993 C CA . SER A 1 123 ? -8.454 4.158 23.201 1.00 90.94 123 SER A CA 1
ATOM 994 C C . SER A 1 123 ? -8.814 5.587 23.612 1.00 90.94 123 SER A C 1
ATOM 996 O O . SER A 1 123 ? -9.124 5.825 24.777 1.00 90.94 123 SER A O 1
ATOM 998 N N . ASP A 1 124 ? -8.813 6.515 22.653 1.00 93.88 124 ASP A N 1
ATOM 999 C CA . ASP A 1 124 ? -9.166 7.924 22.851 1.00 93.88 124 ASP A CA 1
ATOM 1000 C C . ASP A 1 124 ? -10.687 8.173 22.786 1.00 93.88 124 ASP A C 1
ATOM 1002 O O . ASP A 1 124 ? -11.166 9.262 23.114 1.00 93.88 124 ASP A O 1
ATOM 1006 N N . ALA A 1 125 ? -11.472 7.174 22.370 1.00 92.19 125 ALA A N 1
ATOM 1007 C CA . ALA A 1 125 ? -12.918 7.289 22.247 1.00 92.19 125 ALA A CA 1
ATOM 1008 C C . ALA A 1 125 ? -13.599 7.508 23.610 1.00 92.19 125 ALA A C 1
ATOM 1010 O O . ALA A 1 125 ? -13.5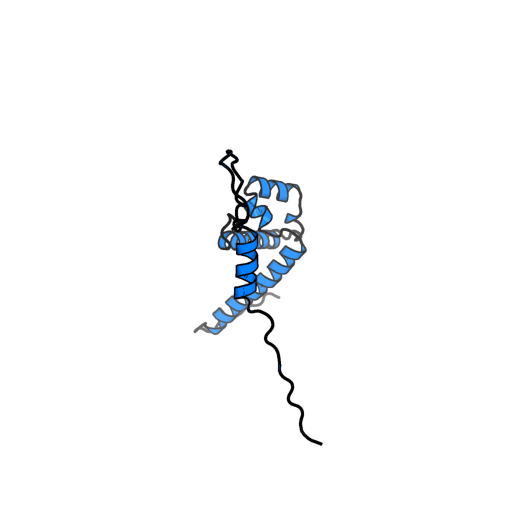31 6.681 24.518 1.00 92.19 125 ALA A O 1
ATOM 1011 N N . LEU A 1 126 ? -14.335 8.616 23.729 1.00 90.12 126 LEU A N 1
ATOM 1012 C CA . LEU A 1 126 ? -15.101 8.959 24.937 1.00 90.12 126 LEU A CA 1
ATOM 1013 C C . LEU A 1 126 ? -16.411 8.165 25.072 1.00 90.12 126 LEU A C 1
ATOM 1015 O O . LEU A 1 126 ? -17.042 8.175 26.130 1.00 90.12 126 LEU A O 1
ATOM 1019 N N . SER A 1 127 ? -16.859 7.519 23.995 1.00 91.50 127 SER A N 1
ATOM 1020 C CA . SER A 1 127 ? -18.110 6.767 23.936 1.00 91.50 127 SER A CA 1
ATOM 1021 C C . SER A 1 127 ? -17.866 5.259 23.985 1.00 91.50 127 SER A C 1
ATOM 1023 O O . SER A 1 127 ? -16.794 4.752 23.659 1.00 91.50 127 SER A O 1
ATOM 1025 N N . LYS A 1 128 ? -18.896 4.510 24.386 1.00 87.06 128 LYS A N 1
ATOM 1026 C CA . LYS A 1 128 ? -18.858 3.048 24.357 1.00 87.06 128 LYS A CA 1
ATOM 1027 C C . LYS A 1 128 ? -19.013 2.555 22.916 1.00 87.06 128 LYS A C 1
ATOM 1029 O O . LYS A 1 128 ? -20.053 2.782 22.300 1.00 87.06 128 LYS A O 1
ATOM 1034 N N . ILE A 1 129 ? -18.005 1.852 22.404 1.00 86.19 129 ILE A N 1
ATOM 1035 C CA . ILE A 1 129 ? -18.007 1.281 21.051 1.00 86.19 129 ILE A CA 1
ATOM 1036 C C . ILE A 1 129 ? -18.489 -0.172 21.111 1.00 86.19 129 ILE A C 1
ATOM 1038 O O . ILE A 1 129 ? -17.952 -0.987 21.861 1.00 86.19 129 ILE A O 1
ATOM 1042 N N . HIS A 1 130 ? -19.510 -0.498 20.319 1.00 85.00 130 HIS A N 1
ATOM 1043 C CA . HIS A 1 130 ? -20.018 -1.859 20.156 1.00 85.00 130 HIS A CA 1
ATOM 1044 C C . HIS A 1 130 ? -19.472 -2.457 18.854 1.00 85.00 130 HIS A C 1
ATOM 1046 O O . HIS A 1 130 ? -19.662 -1.879 17.788 1.00 85.00 130 HIS A O 1
ATOM 1052 N N . LEU A 1 131 ? -18.801 -3.608 18.943 1.00 86.25 131 LEU A N 1
ATOM 1053 C CA . LEU A 1 131 ? -18.262 -4.332 17.789 1.00 86.25 131 LEU A CA 1
ATOM 1054 C C . LEU A 1 131 ? -19.191 -5.496 17.431 1.00 86.25 131 LEU A C 1
ATOM 1056 O O . LEU A 1 131 ? -19.492 -6.330 18.284 1.00 86.25 131 LEU A O 1
ATOM 1060 N N . GLY A 1 132 ? -19.641 -5.539 16.178 1.00 86.50 132 GLY A N 1
ATOM 1061 C CA . GLY A 1 132 ? -20.310 -6.699 15.592 1.00 86.50 132 GLY A CA 1
ATOM 1062 C C . GLY A 1 132 ? -19.304 -7.530 14.804 1.00 86.50 132 GLY A C 1
ATOM 1063 O O . GLY A 1 132 ? -18.492 -6.967 14.072 1.00 86.50 132 GLY A O 1
ATOM 1064 N N . PHE A 1 133 ? -19.353 -8.851 14.961 1.00 87.31 133 PHE A N 1
ATOM 1065 C CA . PHE A 1 133 ? -18.548 -9.784 14.177 1.00 87.31 133 PHE A CA 1
ATOM 1066 C C . PHE A 1 133 ? -19.477 -10.579 13.266 1.00 87.31 133 PHE A C 1
ATOM 1068 O O . PHE A 1 133 ? -20.471 -11.126 13.743 1.00 87.31 133 PHE A O 1
ATOM 1075 N N . ASP A 1 134 ? -19.146 -10.613 11.980 1.00 83.00 134 ASP A N 1
ATOM 1076 C CA . ASP A 1 134 ? -19.749 -11.530 11.017 1.00 83.00 134 ASP A CA 1
ATOM 1077 C C . ASP A 1 134 ? -18.891 -12.804 11.015 1.00 83.00 134 ASP A C 1
ATOM 1079 O O . ASP A 1 134 ? -17.663 -12.710 10.896 1.00 83.00 134 ASP A O 1
ATOM 1083 N N . LEU A 1 135 ? -19.514 -13.956 11.277 1.00 69.75 135 LEU A N 1
ATOM 1084 C CA . LEU A 1 135 ? -18.860 -15.259 11.465 1.00 69.75 135 LEU A CA 1
ATOM 1085 C C . LEU A 1 135 ? -19.230 -16.221 10.339 1.00 69.75 135 LEU A C 1
ATOM 1087 O O . LEU A 1 135 ? -20.442 -16.353 10.061 1.00 69.75 135 LEU A O 1
#

Radius of gyration: 31.14 Å; chains: 1; bounding box: 86×46×63 Å

Sequence (135 aa):
GQPEFFTAAATSSAADHLRKIFESSQGADTDPSTDETERPKRRRLQYSAVPRARVAMIRELSLGLLINTNVPFSFFSDIFFQQLTWQLDPHLSDQVSWSRQSMSRLLDDMYKTKKDMVRQELSDALSKIHLGFDL